Protein AF-A0A6J4VX75-F1 (afdb_monomer)

Foldseek 3Di:
DDDPPFQKDKDFDADPVLCVVVVWDDDDGMTMDRDDPPDDPVNVVVSVVVRVVRVVVVVVVVVVVD

InterPro domains:
  IPR051151 Group II amino acid decarboxylase [PTHR46101] (1-55)

Mean predicted aligned error: 6.89 Å

Solvent-accessible surface area (backbone atoms only — not comparable to full-atom values): 4108 Å² total; per-residue (Å²): 139,84,64,89,86,54,56,62,52,76,47,72,48,73,57,73,66,56,32,64,76,69,66,49,54,68,60,89,70,32,25,40,46,73,68,49,93,88,61,52,70,68,59,53,51,54,49,49,52,52,52,48,54,53,56,50,51,63,49,51,61,61,63,76,75,110

pLDDT: mean 83.71, std 14.96, range [41.69, 95.38]

Structure (mmCIF, N/CA/C/O backbone):
data_AF-A0A6J4VX75-F1
#
_entry.id   AF-A0A6J4VX75-F1
#
loop_
_atom_site.group_PDB
_atom_site.id
_atom_site.type_symbol
_atom_site.label_atom_id
_atom_site.label_alt_id
_atom_site.label_comp_id
_atom_site.label_asym_id
_atom_site.label_entity_id
_atom_site.label_seq_id
_atom_site.pdbx_PDB_ins_code
_atom_site.Cartn_x
_atom_site.Cartn_y
_atom_site.Cartn_z
_atom_site.occupancy
_atom_site.B_iso_or_equiv
_atom_site.auth_seq_id
_atom_site.auth_comp_id
_atom_site.auth_asym_id
_atom_site.auth_atom_id
_atom_site.pdbx_PDB_model_num
ATOM 1 N N . MET A 1 1 ? 2.044 -14.907 -7.544 1.00 48.41 1 MET A N 1
ATOM 2 C CA . MET A 1 1 ? 3.161 -14.485 -8.419 1.00 48.41 1 MET A CA 1
ATOM 3 C C . MET A 1 1 ? 3.706 -13.175 -7.880 1.00 48.41 1 MET A C 1
ATOM 5 O O . MET A 1 1 ? 2.942 -12.227 -7.795 1.00 48.41 1 MET A O 1
ATOM 9 N N . LEU A 1 2 ? 4.972 -13.137 -7.456 1.00 61.88 2 LEU A N 1
ATOM 10 C CA . LEU A 1 2 ? 5.618 -11.919 -6.960 1.00 61.88 2 LEU A CA 1
ATOM 11 C C . LEU A 1 2 ? 6.523 -11.379 -8.074 1.00 61.88 2 LEU A C 1
ATOM 13 O O . LEU A 1 2 ? 7.460 -12.062 -8.490 1.00 61.88 2 LEU A O 1
ATOM 17 N N . ASN A 1 3 ? 6.219 -10.195 -8.599 1.00 76.69 3 ASN A N 1
ATOM 18 C CA . ASN A 1 3 ? 7.073 -9.541 -9.585 1.00 76.69 3 ASN A CA 1
ATOM 19 C C . ASN A 1 3 ? 8.190 -8.798 -8.840 1.00 76.69 3 ASN A C 1
ATOM 21 O O . ASN A 1 3 ? 7.938 -7.764 -8.228 1.00 76.69 3 ASN A O 1
ATOM 25 N N . LYS A 1 4 ? 9.416 -9.335 -8.894 1.00 75.94 4 LYS A N 1
ATOM 26 C CA . LYS A 1 4 ? 10.584 -8.808 -8.164 1.00 75.94 4 LYS A CA 1
ATOM 27 C C . LYS A 1 4 ? 10.917 -7.349 -8.491 1.00 75.94 4 LYS A C 1
ATOM 29 O O . LYS A 1 4 ? 11.498 -6.673 -7.654 1.00 75.94 4 LYS A O 1
ATOM 34 N N . ASN A 1 5 ? 10.553 -6.875 -9.680 1.00 84.38 5 ASN A N 1
ATOM 35 C CA . ASN A 1 5 ? 10.873 -5.529 -10.153 1.00 84.38 5 ASN A CA 1
ATOM 36 C C . ASN A 1 5 ? 9.647 -4.607 -10.116 1.00 84.38 5 ASN A C 1
ATOM 38 O O . ASN A 1 5 ? 9.698 -3.491 -10.629 1.00 84.38 5 ASN A O 1
ATOM 42 N N . SER A 1 6 ? 8.528 -5.074 -9.556 1.00 86.50 6 SER A N 1
ATOM 43 C CA . SER A 1 6 ? 7.348 -4.239 -9.397 1.00 86.50 6 SER A CA 1
ATOM 44 C C . SER A 1 6 ? 7.538 -3.282 -8.230 1.00 86.50 6 SER A C 1
ATOM 46 O O . SER A 1 6 ? 7.994 -3.653 -7.154 1.00 86.50 6 SER A O 1
ATOM 48 N N . ASN A 1 7 ? 7.116 -2.047 -8.444 1.00 89.00 7 ASN A N 1
ATOM 49 C CA . ASN A 1 7 ? 6.970 -1.026 -7.416 1.00 89.00 7 ASN A CA 1
ATOM 50 C C . ASN A 1 7 ? 5.618 -1.113 -6.685 1.00 89.00 7 ASN A C 1
ATOM 52 O O . ASN A 1 7 ? 5.265 -0.197 -5.945 1.00 89.00 7 ASN A O 1
ATOM 56 N N . THR A 1 8 ? 4.836 -2.169 -6.925 1.00 91.12 8 THR A N 1
ATOM 57 C CA . THR A 1 8 ? 3.549 -2.395 -6.265 1.00 91.12 8 THR A CA 1
ATOM 58 C C . THR A 1 8 ? 3.711 -3.398 -5.132 1.00 91.12 8 THR A C 1
ATOM 60 O O . THR A 1 8 ? 4.180 -4.515 -5.348 1.00 91.12 8 THR A O 1
ATOM 63 N N . VAL A 1 9 ? 3.280 -3.016 -3.932 1.00 89.69 9 VAL A N 1
ATOM 64 C CA . VAL A 1 9 ? 3.273 -3.876 -2.744 1.00 89.69 9 VAL A CA 1
ATOM 65 C C . VAL A 1 9 ? 1.827 -4.165 -2.370 1.00 89.69 9 VAL A C 1
ATOM 67 O O . VAL A 1 9 ? 1.034 -3.238 -2.221 1.00 89.69 9 VAL A O 1
ATOM 70 N N . VAL A 1 10 ? 1.486 -5.447 -2.233 1.00 90.44 10 VAL A N 1
ATOM 71 C CA . VAL A 1 10 ? 0.144 -5.922 -1.865 1.00 90.44 10 VAL A CA 1
ATOM 72 C C . VAL A 1 10 ? 0.194 -6.506 -0.456 1.00 90.44 10 VAL A C 1
ATOM 74 O O . VAL A 1 10 ? 1.116 -7.254 -0.135 1.00 90.44 10 VAL A O 1
ATOM 77 N N . PHE A 1 11 ? -0.785 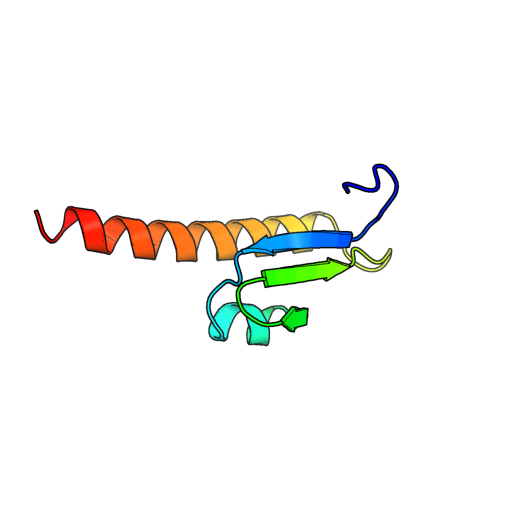-6.170 0.379 1.00 90.50 11 PHE A N 1
ATOM 78 C CA . PHE A 1 11 ? -0.874 -6.587 1.779 1.00 90.50 11 PHE A CA 1
ATOM 79 C C . PHE A 1 11 ? -2.341 -6.713 2.223 1.00 90.50 11 PHE A C 1
ATOM 81 O O . PHE A 1 11 ? -3.260 -6.415 1.457 1.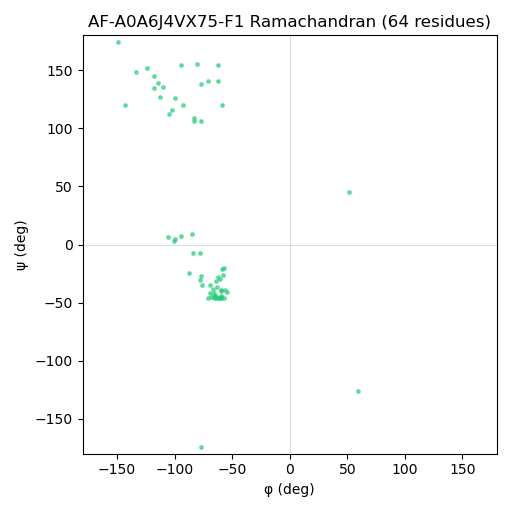00 90.50 11 PHE A O 1
ATOM 88 N N . GLN A 1 12 ? -2.567 -7.202 3.448 1.00 91.00 12 GLN A N 1
ATOM 89 C CA . GLN A 1 12 ? -3.918 -7.296 4.010 1.00 91.00 12 GLN A CA 1
ATOM 90 C C . GLN A 1 12 ? -4.541 -5.910 4.145 1.00 91.00 12 GLN A C 1
ATOM 92 O O . GLN A 1 12 ? -3.865 -4.951 4.517 1.00 91.00 12 GLN A O 1
ATOM 97 N N . LYS A 1 13 ? -5.834 -5.808 3.841 1.00 92.19 13 LYS A N 1
ATOM 98 C CA . LYS A 1 13 ? -6.567 -4.550 3.924 1.00 92.19 13 LYS A CA 1
ATOM 99 C C . LYS A 1 13 ? -6.507 -3.999 5.368 1.00 92.19 13 LYS A C 1
ATOM 101 O O . LYS A 1 13 ? -6.980 -4.677 6.278 1.00 92.19 13 LYS A O 1
ATOM 106 N N . PRO A 1 14 ? -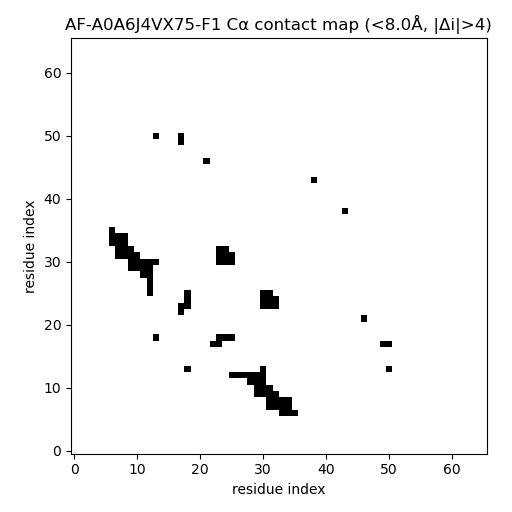5.954 -2.789 5.590 1.00 91.19 14 PRO A N 1
ATOM 107 C CA . PRO A 1 14 ? -5.993 -2.133 6.896 1.00 91.19 14 PRO A CA 1
ATOM 108 C C . PRO A 1 14 ? -7.380 -1.522 7.153 1.00 91.19 14 PRO A C 1
ATOM 110 O O . PRO A 1 14 ? -8.302 -1.695 6.351 1.00 91.19 14 PRO A O 1
ATOM 113 N N . SER A 1 15 ? -7.560 -0.775 8.244 1.00 91.94 15 SER A N 1
ATOM 114 C CA . SER A 1 15 ? -8.850 -0.124 8.488 1.00 91.94 15 SER A CA 1
ATOM 115 C C . SER A 1 15 ? -9.209 0.889 7.396 1.00 91.94 15 SER A C 1
ATOM 117 O O . SER A 1 15 ? -8.353 1.531 6.774 1.00 91.94 15 SER A O 1
ATOM 119 N N . ASP A 1 16 ? -10.510 1.129 7.225 1.00 91.69 16 ASP A N 1
ATOM 120 C CA . ASP A 1 16 ? -11.010 2.149 6.298 1.00 91.69 16 ASP A CA 1
ATOM 121 C C . ASP A 1 16 ? -10.488 3.564 6.634 1.00 91.69 16 ASP A C 1
ATOM 123 O O . ASP A 1 16 ? -10.452 4.438 5.764 1.00 91.69 16 ASP A O 1
ATOM 127 N N . LYS A 1 17 ? -10.042 3.806 7.878 1.00 92.56 17 LYS A N 1
ATOM 128 C CA . LYS A 1 17 ? -9.427 5.074 8.291 1.00 92.56 17 LYS A CA 1
ATOM 129 C C . LYS A 1 17 ? -8.038 5.244 7.677 1.00 92.56 17 LYS A C 1
ATOM 131 O O . LYS A 1 17 ? -7.762 6.314 7.130 1.00 92.56 17 LYS A O 1
ATOM 136 N N . LEU A 1 18 ? -7.187 4.214 7.722 1.00 93.00 18 LEU A N 1
ATOM 137 C CA . LEU A 1 18 ? -5.873 4.263 7.071 1.00 93.00 18 LEU A CA 1
ATOM 138 C C . LEU A 1 18 ? -5.999 4.316 5.553 1.00 93.00 18 LEU A C 1
ATOM 140 O O . LEU A 1 18 ? -5.285 5.090 4.919 1.00 93.00 18 LEU A O 1
ATOM 144 N N . ILE A 1 19 ? -6.956 3.580 4.985 1.00 93.31 19 ILE A N 1
ATOM 145 C CA . ILE A 1 19 ? -7.237 3.614 3.545 1.00 93.31 19 ILE A CA 1
ATOM 146 C C . ILE A 1 19 ? -7.559 5.034 3.089 1.00 93.31 19 ILE A C 1
ATOM 148 O O . ILE A 1 19 ? -6.991 5.498 2.106 1.00 93.31 19 ILE A O 1
ATOM 152 N N . LYS A 1 20 ? -8.414 5.758 3.822 1.00 93.25 20 LYS A N 1
ATOM 153 C CA . LYS A 1 20 ? -8.748 7.153 3.502 1.00 93.25 20 LYS A CA 1
ATOM 154 C C . LYS A 1 20 ? -7.577 8.111 3.734 1.00 93.25 20 LYS A C 1
ATOM 156 O O . LYS A 1 20 ? -7.360 8.990 2.907 1.00 93.25 20 LYS A O 1
ATOM 161 N N . LYS A 1 21 ? -6.820 7.947 4.828 1.00 94.00 21 LYS A N 1
ATOM 162 C CA . LYS A 1 21 ? -5.666 8.807 5.162 1.00 94.00 21 LYS A CA 1
ATOM 163 C C . LYS A 1 21 ? -4.573 8.724 4.093 1.00 94.00 21 LYS A C 1
ATOM 165 O O . LYS A 1 21 ? -4.070 9.754 3.652 1.00 94.00 21 LYS A O 1
ATOM 170 N N . TRP A 1 22 ? -4.239 7.507 3.673 1.00 93.56 22 TRP A N 1
ATOM 171 C CA . TRP A 1 22 ? -3.142 7.225 2.746 1.00 93.56 22 TRP A CA 1
ATOM 172 C C . TRP A 1 22 ? -3.597 6.982 1.303 1.00 93.56 22 TRP A C 1
ATOM 174 O O . TRP A 1 22 ? -2.764 6.704 0.446 1.00 93.56 22 TRP A O 1
ATOM 184 N N . GLN A 1 23 ? -4.899 7.119 1.028 1.00 93.06 23 GLN A N 1
ATOM 185 C CA . GLN A 1 23 ? -5.519 6.913 -0.288 1.00 93.06 23 GLN A CA 1
ATOM 186 C C . GLN A 1 23 ? -5.143 5.558 -0.908 1.00 93.06 23 GLN A C 1
ATOM 188 O O . GLN A 1 23 ? -4.782 5.460 -2.080 1.00 93.06 23 GLN A O 1
ATOM 193 N N . LEU A 1 24 ? -5.199 4.505 -0.090 1.00 93.44 24 LEU A N 1
ATOM 194 C CA . LEU A 1 24 ? -4.826 3.154 -0.501 1.00 93.44 24 LEU A CA 1
ATOM 195 C C . LEU A 1 24 ? -5.860 2.584 -1.470 1.00 93.44 24 LEU A C 1
ATOM 197 O O . LEU A 1 24 ? -7.067 2.730 -1.270 1.00 93.44 24 LEU A O 1
ATOM 201 N N . ALA A 1 25 ? -5.393 1.860 -2.481 1.00 92.06 25 ALA A N 1
ATOM 202 C CA . ALA A 1 25 ? -6.279 1.109 -3.348 1.00 92.06 25 ALA A CA 1
ATOM 203 C C . ALA A 1 25 ? -6.596 -0.240 -2.688 1.00 92.06 25 ALA A C 1
ATOM 205 O O . ALA A 1 25 ? -5.736 -1.117 -2.587 1.00 92.06 25 ALA A O 1
ATOM 206 N N . ALA A 1 26 ? -7.831 -0.396 -2.212 1.00 92.12 26 ALA A N 1
ATOM 207 C CA . ALA A 1 26 ? -8.303 -1.606 -1.547 1.00 92.12 26 ALA A CA 1
ATOM 208 C C . ALA A 1 26 ? -9.402 -2.300 -2.358 1.00 92.12 26 ALA A C 1
ATOM 210 O O . ALA A 1 26 ? -10.301 -1.648 -2.888 1.00 92.12 26 ALA A O 1
ATOM 211 N N . GLN A 1 27 ? -9.339 -3.629 -2.424 1.00 91.00 27 GLN A N 1
ATOM 212 C CA . GLN A 1 27 ? -10.334 -4.477 -3.070 1.00 91.00 27 GLN A CA 1
ATOM 213 C C . GLN A 1 27 ? -10.507 -5.772 -2.269 1.00 91.00 27 GLN A C 1
ATOM 215 O O . GLN A 1 27 ? -9.561 -6.542 -2.105 1.00 91.00 27 GLN A O 1
ATOM 220 N N . GLY A 1 28 ? -11.729 -6.022 -1.786 1.00 90.88 28 GLY A N 1
ATOM 221 C CA . GLY A 1 28 ? -12.004 -7.147 -0.887 1.00 90.88 28 GLY A CA 1
ATOM 222 C C . GLY A 1 28 ? -11.169 -7.042 0.390 1.00 90.88 28 GLY A C 1
ATOM 223 O O . GLY A 1 28 ? -11.164 -5.990 1.029 1.00 90.88 28 GLY A O 1
ATOM 224 N N . ASP A 1 29 ? -10.425 -8.101 0.705 1.00 91.31 29 ASP A N 1
ATOM 225 C CA . ASP A 1 29 ? -9.569 -8.197 1.898 1.00 91.31 29 ASP A CA 1
ATOM 226 C C . ASP A 1 29 ? -8.108 -7.790 1.641 1.00 91.31 29 ASP A C 1
ATOM 228 O O . ASP A 1 29 ? -7.244 -7.943 2.508 1.00 91.31 29 ASP A O 1
ATOM 232 N N . LEU A 1 30 ? -7.805 -7.263 0.450 1.00 91.81 30 LEU A N 1
ATOM 233 C CA . LEU A 1 30 ? -6.455 -6.868 0.053 1.00 91.81 30 LEU A CA 1
ATOM 234 C C . LEU A 1 30 ? -6.370 -5.371 -0.244 1.00 91.81 30 LEU A C 1
ATOM 236 O O . LEU A 1 30 ? -7.284 -4.768 -0.811 1.00 91.81 30 LEU A O 1
ATOM 240 N N . ALA A 1 31 ? -5.230 -4.779 0.097 1.00 93.44 31 ALA A N 1
ATOM 241 C CA . ALA A 1 31 ? -4.849 -3.431 -0.295 1.00 93.44 31 ALA A CA 1
ATOM 242 C C . ALA A 1 31 ? -3.506 -3.449 -1.027 1.00 93.44 31 ALA A C 1
ATOM 244 O O . ALA A 1 31 ? -2.668 -4.324 -0.799 1.00 93.44 31 ALA A O 1
ATOM 245 N N . HIS A 1 32 ? -3.302 -2.484 -1.921 1.00 91.38 32 HIS A N 1
ATOM 246 C CA . HIS A 1 32 ? -2.029 -2.297 -2.598 1.00 91.38 32 HIS A CA 1
ATOM 247 C C . HIS A 1 32 ? -1.586 -0.837 -2.605 1.00 91.38 32 HIS A C 1
ATOM 249 O O . HIS A 1 32 ? -2.396 0.091 -2.656 1.00 91.38 32 HIS A O 1
ATOM 255 N N . ILE A 1 33 ? -0.269 -0.653 -2.570 1.00 91.94 33 ILE A N 1
ATOM 256 C CA . ILE A 1 33 ? 0.402 0.635 -2.729 1.00 91.94 33 ILE A CA 1
ATOM 257 C C . ILE A 1 33 ? 1.281 0.551 -3.959 1.00 91.94 33 ILE A C 1
ATOM 259 O O . ILE A 1 33 ? 2.033 -0.410 -4.123 1.00 91.94 33 ILE A O 1
ATOM 263 N N . VAL A 1 34 ? 1.222 1.584 -4.791 1.00 90.75 34 VAL A N 1
ATOM 264 C CA . VAL A 1 34 ? 2.142 1.758 -5.910 1.00 90.75 34 VAL A CA 1
ATOM 265 C C . VAL A 1 34 ? 3.144 2.844 -5.540 1.00 90.75 34 VAL A C 1
ATOM 267 O O . VAL A 1 34 ? 2.788 4.015 -5.405 1.00 90.75 34 VAL A O 1
ATOM 270 N N . VAL A 1 35 ? 4.407 2.461 -5.369 1.00 89.94 35 VAL A N 1
ATOM 271 C CA . VAL A 1 35 ? 5.476 3.403 -5.038 1.00 89.94 35 VAL A CA 1
ATOM 272 C C . VAL A 1 35 ? 5.864 4.170 -6.298 1.00 89.94 35 VAL A C 1
ATOM 274 O O . VAL A 1 35 ? 6.488 3.638 -7.219 1.00 89.94 35 VAL A O 1
ATOM 277 N N . MET A 1 36 ? 5.456 5.434 -6.350 1.00 91.00 36 MET A N 1
ATOM 278 C CA . MET A 1 36 ? 5.803 6.365 -7.421 1.00 91.00 36 MET A CA 1
ATOM 279 C C . MET A 1 36 ? 7.034 7.199 -7.035 1.00 91.00 36 MET A C 1
ATOM 281 O O . MET A 1 36 ? 7.231 7.446 -5.846 1.00 91.00 36 MET A O 1
ATOM 285 N N . PRO A 1 37 ? 7.826 7.714 -7.998 1.00 86.88 37 PRO A N 1
ATOM 286 C CA . PRO A 1 37 ? 9.050 8.481 -7.712 1.00 86.88 37 PRO A CA 1
ATOM 287 C C . PRO A 1 37 ? 8.863 9.722 -6.821 1.00 86.88 37 PRO A C 1
ATOM 289 O O . PRO A 1 37 ? 9.815 10.203 -6.220 1.00 86.88 37 PRO A O 1
ATOM 292 N N . ASN A 1 38 ? 7.638 10.245 -6.726 1.00 90.88 38 ASN A N 1
ATOM 293 C CA . ASN A 1 38 ? 7.283 11.379 -5.868 1.00 90.88 38 ASN A CA 1
ATOM 294 C C . ASN A 1 38 ? 7.111 11.001 -4.378 1.00 90.88 38 ASN A C 1
ATOM 296 O O . ASN A 1 38 ? 6.891 11.867 -3.529 1.00 9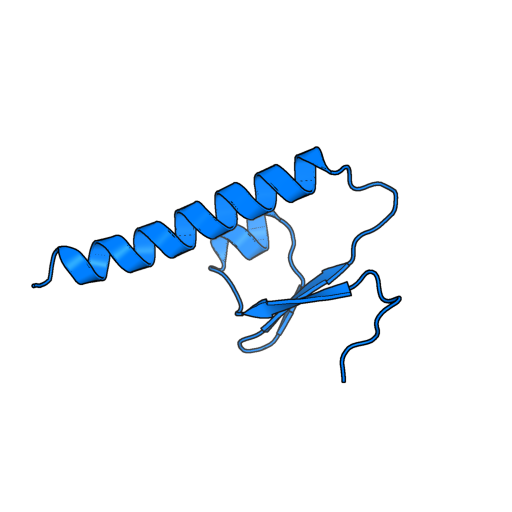0.88 38 ASN A O 1
ATOM 300 N N . ILE A 1 39 ? 7.144 9.711 -4.040 1.00 88.94 39 ILE A N 1
ATOM 301 C CA . ILE A 1 39 ? 7.029 9.241 -2.660 1.00 88.94 39 ILE A CA 1
ATOM 302 C C . ILE A 1 39 ? 8.428 9.081 -2.071 1.00 88.94 39 ILE A C 1
ATOM 304 O O . ILE A 1 39 ? 9.246 8.310 -2.564 1.00 88.94 39 ILE A O 1
ATOM 308 N N . SER A 1 40 ? 8.696 9.825 -0.999 1.00 93.25 40 SER A N 1
ATOM 309 C CA . SER A 1 40 ? 9.937 9.722 -0.237 1.00 93.25 40 SER A CA 1
ATOM 310 C C . SER A 1 40 ? 9.902 8.538 0.729 1.00 93.25 40 SER A C 1
ATOM 312 O O . SER A 1 40 ? 8.835 8.141 1.198 1.00 93.25 40 SER A O 1
ATOM 314 N N . GLN A 1 41 ? 11.084 8.033 1.091 1.00 91.75 41 GLN A N 1
ATOM 315 C CA . GLN A 1 41 ? 11.234 6.991 2.116 1.00 91.75 41 GLN A CA 1
ATOM 316 C C . GLN A 1 41 ? 10.561 7.404 3.435 1.00 91.75 41 GLN A C 1
ATOM 318 O O . GLN A 1 41 ? 9.780 6.641 3.978 1.00 91.75 41 GLN A O 1
ATOM 323 N N . VAL A 1 42 ? 10.696 8.672 3.836 1.00 95.38 42 VAL A N 1
ATOM 324 C CA . VAL A 1 42 ? 10.048 9.224 5.041 1.00 95.38 42 VAL A CA 1
ATOM 325 C C . VAL A 1 42 ? 8.523 9.051 5.040 1.00 95.38 42 VAL A C 1
ATOM 327 O O . VAL A 1 42 ? 7.936 8.769 6.080 1.00 95.38 42 VAL A O 1
ATOM 330 N N . LYS A 1 43 ? 7.851 9.209 3.890 1.00 92.69 43 LYS A N 1
ATOM 331 C CA . LYS A 1 43 ? 6.397 8.975 3.804 1.00 92.69 43 LYS A CA 1
ATOM 332 C C . LYS A 1 43 ? 6.049 7.498 3.959 1.00 92.69 43 LYS A C 1
ATOM 334 O O . LYS A 1 43 ? 4.998 7.184 4.508 1.00 92.69 43 LYS A O 1
ATOM 339 N N . ILE A 1 44 ? 6.904 6.615 3.450 1.00 92.88 44 ILE A N 1
ATOM 340 C CA . ILE A 1 44 ? 6.732 5.167 3.578 1.00 92.88 44 ILE A CA 1
ATOM 341 C C . ILE A 1 44 ? 6.916 4.764 5.040 1.00 92.88 44 ILE A C 1
ATOM 343 O O . ILE A 1 44 ? 6.071 4.049 5.565 1.00 92.88 44 ILE A O 1
ATOM 347 N N . ASP A 1 45 ? 7.942 5.288 5.710 1.00 94.69 45 ASP A N 1
ATOM 348 C CA . ASP A 1 45 ? 8.197 5.027 7.129 1.00 94.69 45 ASP A CA 1
ATOM 349 C C . ASP A 1 45 ? 7.009 5.478 7.993 1.00 94.69 45 ASP A C 1
ATOM 351 O O . ASP A 1 45 ? 6.489 4.701 8.785 1.00 94.69 45 ASP A O 1
ATOM 355 N N . GLN A 1 46 ? 6.480 6.684 7.751 1.00 95.31 46 GLN A N 1
ATOM 356 C CA . GLN A 1 46 ? 5.274 7.178 8.431 1.00 95.31 46 GLN A CA 1
ATOM 357 C C . GLN A 1 46 ? 4.042 6.295 8.191 1.00 95.31 46 GLN A C 1
ATOM 359 O O . GLN A 1 46 ? 3.233 6.100 9.098 1.00 95.31 46 GLN A O 1
ATOM 364 N N . PHE A 1 47 ? 3.876 5.775 6.973 1.00 93.56 47 PHE A N 1
ATOM 365 C CA . PHE A 1 47 ? 2.798 4.839 6.666 1.00 93.56 47 PHE A CA 1
ATOM 366 C C . PHE A 1 47 ? 2.974 3.512 7.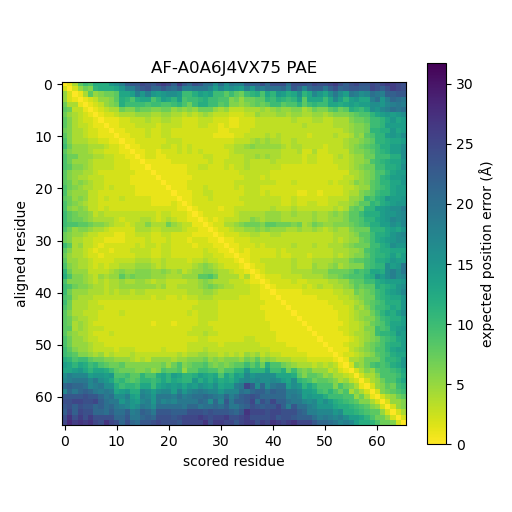417 1.00 93.56 47 PHE A C 1
ATOM 368 O O . PHE A 1 47 ? 1.998 2.976 7.941 1.00 93.56 47 PHE A O 1
ATOM 375 N N . ILE A 1 48 ? 4.201 2.989 7.490 1.00 91.88 48 ILE A N 1
ATOM 376 C CA . ILE A 1 48 ? 4.510 1.756 8.220 1.00 91.88 48 ILE A CA 1
ATOM 377 C C . ILE A 1 48 ? 4.255 1.945 9.717 1.00 91.88 48 ILE A C 1
ATOM 379 O O . ILE A 1 48 ? 3.618 1.086 10.320 1.00 91.88 48 ILE A O 1
ATOM 383 N N . ASP A 1 49 ? 4.673 3.067 10.303 1.00 94.12 49 ASP A N 1
ATOM 384 C CA . ASP A 1 49 ? 4.423 3.379 11.714 1.00 94.12 49 ASP A CA 1
ATOM 385 C C . ASP A 1 49 ? 2.923 3.437 12.025 1.00 94.12 49 ASP A C 1
ATOM 387 O O . ASP A 1 49 ? 2.458 2.836 12.995 1.00 94.12 49 ASP A O 1
ATOM 391 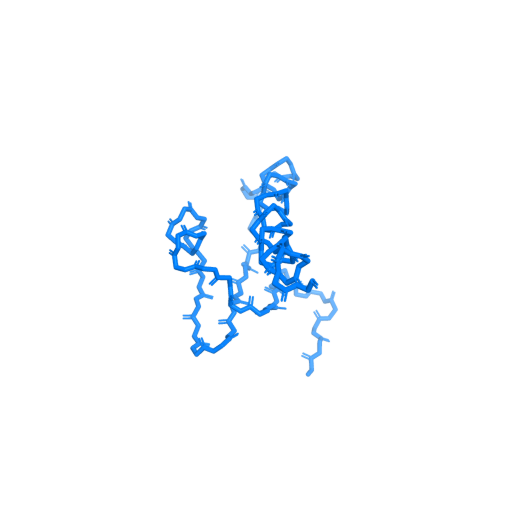N N . ASP A 1 50 ? 2.146 4.102 11.170 1.00 93.19 50 ASP A N 1
ATOM 392 C CA . ASP A 1 50 ? 0.687 4.149 11.263 1.00 93.19 50 ASP A CA 1
ATOM 393 C C . ASP A 1 50 ? 0.052 2.747 11.173 1.00 93.19 50 ASP A C 1
ATOM 395 O O . ASP A 1 50 ? -0.849 2.414 11.949 1.00 93.19 50 ASP A O 1
ATOM 399 N N . LEU A 1 51 ? 0.520 1.924 10.227 1.00 91.00 51 LEU A N 1
ATOM 400 C CA . LEU A 1 51 ? 0.035 0.561 10.008 1.00 91.00 51 LEU A CA 1
ATOM 401 C C . LEU A 1 51 ? 0.357 -0.344 11.204 1.00 91.00 51 LEU A C 1
ATOM 403 O O . LEU A 1 51 ? -0.502 -1.095 11.673 1.00 91.00 51 LEU A O 1
ATOM 407 N N . LEU A 1 52 ? 1.579 -0.247 11.730 1.00 90.25 52 LEU A N 1
ATOM 408 C CA . LEU A 1 52 ? 2.011 -0.980 12.913 1.00 90.25 52 LEU A CA 1
ATOM 409 C C . LEU A 1 52 ? 1.211 -0.548 14.136 1.00 90.25 52 LEU A C 1
ATOM 411 O O . LEU A 1 52 ? 0.712 -1.410 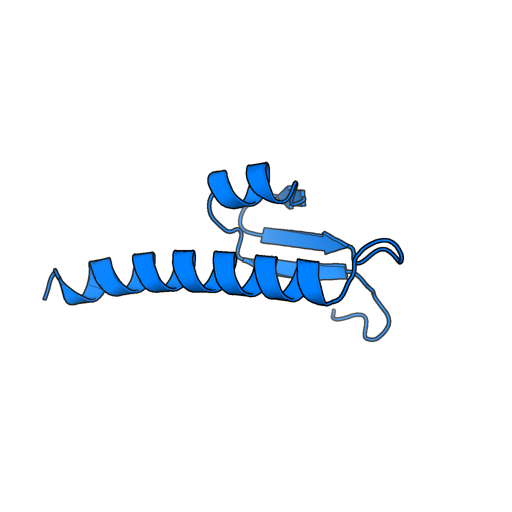14.853 1.00 90.25 52 LEU A O 1
ATOM 415 N N . HIS A 1 53 ? 1.026 0.754 14.349 1.00 90.06 53 HIS A N 1
ATOM 416 C CA . HIS A 1 53 ? 0.263 1.274 15.479 1.00 90.06 53 HIS A CA 1
ATOM 417 C C . HIS A 1 53 ? -1.192 0.779 15.462 1.00 90.06 53 HIS A C 1
ATOM 419 O O . HIS A 1 53 ? -1.727 0.408 16.506 1.00 90.06 53 HIS A O 1
ATOM 425 N N . GLU A 1 54 ? -1.825 0.711 14.288 1.00 84.94 54 GLU A N 1
ATOM 426 C CA . GLU A 1 54 ? -3.160 0.125 14.140 1.00 84.94 54 GLU A CA 1
ATOM 427 C C . GLU A 1 54 ? -3.172 -1.383 14.434 1.00 84.94 54 GLU A C 1
ATOM 429 O O . GLU A 1 54 ? -4.006 -1.856 15.208 1.00 84.94 54 GLU A O 1
ATOM 434 N N . SER A 1 55 ? -2.215 -2.135 13.886 1.00 78.38 55 SER A N 1
ATOM 435 C CA . SER A 1 55 ? -2.109 -3.582 14.130 1.00 78.38 55 SER A CA 1
ATOM 436 C C . SER A 1 55 ? -1.813 -3.921 15.599 1.00 78.38 55 SER A C 1
ATOM 438 O O . SER A 1 55 ? -2.278 -4.932 16.124 1.00 78.38 55 SER A O 1
ATOM 440 N N . LEU A 1 56 ? -1.079 -3.050 16.295 1.00 74.00 56 LEU A N 1
ATOM 441 C CA . LEU A 1 56 ? -0.730 -3.213 17.702 1.00 74.00 56 LEU A CA 1
ATOM 442 C C . LEU A 1 56 ? -1.901 -2.843 18.619 1.00 74.00 56 LEU A C 1
ATOM 444 O O . LEU A 1 56 ? -2.047 -3.447 19.680 1.00 74.00 56 LEU A O 1
ATOM 448 N N . LEU A 1 57 ? -2.760 -1.902 18.206 1.00 63.31 57 LEU A N 1
ATOM 449 C CA . LEU A 1 57 ? -4.048 -1.668 18.865 1.00 63.31 57 LEU A CA 1
ATOM 450 C C . LEU A 1 57 ? -4.923 -2.924 18.805 1.00 63.31 57 LEU A C 1
ATOM 452 O O . LEU A 1 57 ? -5.402 -3.361 19.846 1.00 63.31 57 LEU A O 1
ATOM 456 N N . ALA A 1 58 ? -5.022 -3.563 17.635 1.00 61.69 58 ALA A N 1
ATOM 457 C CA . ALA A 1 58 ? -5.763 -4.819 17.492 1.00 61.69 58 ALA A CA 1
ATOM 458 C C . ALA A 1 58 ? -5.200 -5.950 18.380 1.00 61.69 58 ALA A C 1
ATOM 460 O O . ALA A 1 58 ? -5.945 -6.814 18.837 1.00 61.69 58 ALA A O 1
ATOM 461 N N . CYS A 1 59 ? -3.892 -5.940 18.666 1.00 54.28 59 CYS A N 1
ATOM 462 C CA . CYS A 1 59 ? -3.262 -6.890 19.586 1.00 54.28 59 CYS A CA 1
ATOM 463 C C . CYS A 1 59 ? -3.537 -6.567 21.070 1.00 54.28 59 CYS A C 1
ATOM 465 O O . CYS A 1 59 ? -3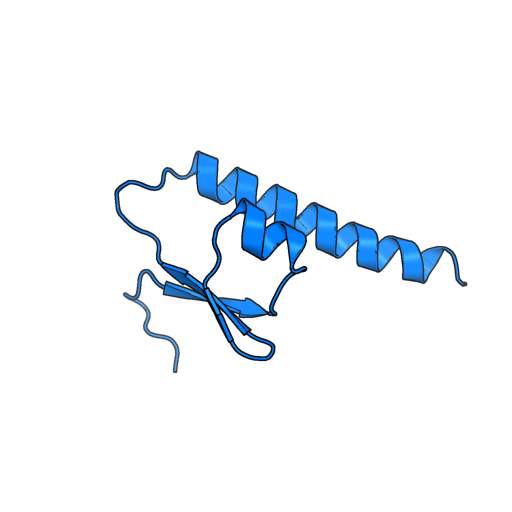.709 -7.481 21.874 1.00 54.28 59 CYS A O 1
ATOM 467 N N . LYS A 1 60 ? -3.625 -5.286 21.457 1.00 55.31 60 LYS A N 1
ATOM 468 C CA . LYS A 1 60 ? -3.938 -4.895 22.847 1.00 55.31 60 LYS A CA 1
ATOM 469 C C . LYS A 1 60 ? -5.329 -5.349 23.286 1.00 55.31 60 LYS A C 1
ATOM 471 O O . LYS A 1 60 ? -5.474 -5.801 24.421 1.00 55.31 60 LYS A O 1
ATOM 476 N N . ASP A 1 61 ? -6.303 -5.317 22.382 1.00 54.00 61 ASP A N 1
ATOM 477 C CA . ASP A 1 61 ? -7.659 -5.803 22.657 1.00 54.00 61 ASP A CA 1
ATOM 478 C C . ASP A 1 61 ? -7.689 -7.311 22.979 1.00 54.00 61 ASP A C 1
ATOM 480 O O . ASP A 1 61 ? -8.524 -7.761 23.762 1.00 54.00 61 ASP A O 1
ATOM 484 N N . LEU A 1 62 ? -6.736 -8.097 22.458 1.00 52.31 62 LEU A N 1
ATOM 485 C CA . LEU A 1 62 ? -6.620 -9.530 22.760 1.00 52.31 62 LEU A CA 1
ATOM 486 C C . LEU A 1 62 ? -6.001 -9.814 24.135 1.00 52.31 62 LEU A C 1
ATOM 488 O O . LEU A 1 62 ? -6.287 -10.854 24.721 1.00 52.31 62 LEU A O 1
ATOM 492 N N . VAL A 1 63 ? -5.170 -8.911 24.665 1.00 54.03 63 VAL A N 1
ATOM 493 C CA . VAL A 1 63 ? -4.507 -9.097 25.970 1.00 54.03 63 VAL A CA 1
ATOM 494 C C . VAL A 1 63 ? -5.371 -8.587 27.128 1.00 54.03 63 VAL A C 1
ATOM 496 O O . VAL A 1 63 ? -5.226 -9.071 28.242 1.00 54.03 63 VAL A O 1
ATOM 499 N N . GLN A 1 64 ? -6.297 -7.650 26.895 1.00 50.38 64 GLN A N 1
ATOM 500 C CA . GLN A 1 64 ? -7.224 -7.171 27.937 1.00 50.38 64 GLN A CA 1
ATOM 501 C C . GLN A 1 64 ? -8.477 -8.047 28.115 1.00 50.38 64 GLN A C 1
ATOM 503 O O . GLN A 1 64 ? -9.248 -7.814 29.044 1.00 50.38 64 GLN A O 1
ATOM 508 N N . ALA A 1 65 ? -8.686 -9.036 27.242 1.00 47.41 65 ALA A N 1
ATOM 509 C CA . ALA A 1 65 ? -9.799 -9.984 27.314 1.00 47.41 65 ALA A CA 1
ATOM 510 C C . ALA A 1 65 ? -9.419 -11.351 27.930 1.00 47.41 65 ALA A C 1
ATOM 512 O O . ALA A 1 65 ? -10.258 -12.253 27.945 1.00 47.41 65 ALA A O 1
ATOM 513 N N . ALA A 1 66 ? -8.183 -11.505 28.421 1.00 41.69 66 ALA A N 1
ATOM 514 C CA . ALA A 1 66 ? -7.675 -12.692 29.117 1.00 41.69 66 ALA A CA 1
ATOM 515 C C . ALA A 1 66 ? -7.346 -12.364 30.579 1.00 41.69 66 ALA A C 1
ATOM 517 O O . ALA A 1 66 ? -7.593 -13.241 31.436 1.00 41.69 66 ALA A O 1
#

Organism: NCBI:txid1936017

Secondary structure (DSSP, 8-state):
---TT-SEEEEE---HHHHHHHT-EEETTEEEEE--TT--HHHHHHHHHHHHHHHHHHHHHHHTT-

Nearest PDB structures (foldseek):
  8jg7-assembly1_E  TM=8.8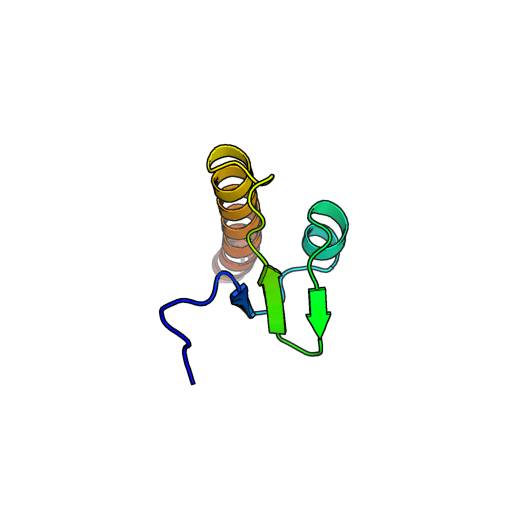87E-01  e=8.961E-05  Arabidopsis thaliana
  8jij-assembly1_A-2  TM=9.276E-01  e=2.534E-04  Camellia sinensis
  7erv-assembly1_A-2  TM=8.278E-01  e=1.646E-03  Photobacterium phosphoreum
  7eru-assembly1_A-2  TM=8.260E-01  e=2.291E-02  Photobacterium phosphoreum
  5o4z-assembly1_A  TM=6.402E-01  e=2.219E+00  Thermotoga maritima

Sequence (66 aa):
MLNKNSNTVVFQKPSDKLIKKWQLAAQGDLAHIVVMPNISQVKIDQFIDDLLHESLLACKDLVQAA

Radius of gyration: 13.75 Å; Cα contacts (8 Å, |Δi|>4): 47; chains: 1; bounding box: 23×26×39 Å